Protein AF-A0A7R9DQ13-F1 (afdb_monomer_lite)

Radius of gyration: 14.69 Å; chains: 1; bounding box: 34×18×41 Å

pLDDT: mean 73.86, std 14.05, range [44.31, 89.12]

InterPro domains:
  IPR001781 Zinc finger, LIM-type [PF00412] (2-39)
  IPR001781 Zinc finger, LIM-type [PS50023] (1-41)

Sequence (56 aa):
IWHRRCFNCKDCHRSLDSTNLNDGPDRDIYCRSCYGRNFGPKGVGFGIGAGTLSMA

Secondary structure (DSSP, 8-state):
---TTT-B-TTT-PBPPTTSEEE-TTS-EEEHHHHHHHHS-TTS-S--SS------

Foldseek 3Di:
DADQCRCAAPPPRHRDDPVFWDQDPVRGIHGVVVCCVPVNDPPDDPDPDDDDDDDD

Organism: Timema poppense (NCBI:txid170557)

Structure (mmCIF, N/CA/C/O backbone):
data_AF-A0A7R9DQ13-F1
#
_entry.id   AF-A0A7R9DQ13-F1
#
loop_
_atom_site.group_PDB
_atom_site.id
_atom_site.type_symbol
_atom_s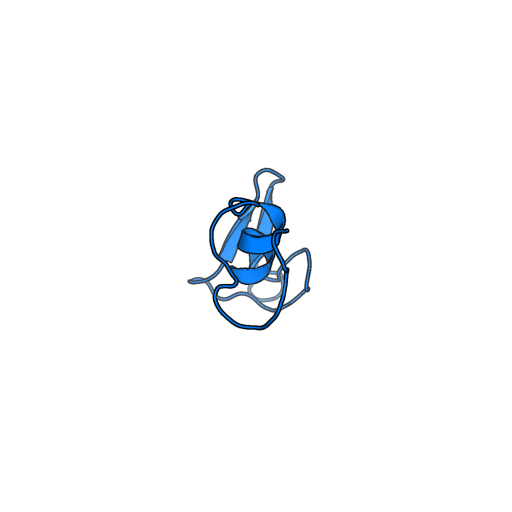ite.label_atom_id
_atom_site.label_alt_id
_atom_site.label_comp_id
_atom_site.label_asym_id
_atom_site.label_entity_id
_atom_site.label_seq_id
_atom_site.pdbx_PDB_ins_code
_atom_site.Cartn_x
_atom_site.Cartn_y
_atom_site.Cartn_z
_atom_site.occupancy
_atom_site.B_iso_or_equiv
_atom_site.auth_seq_id
_atom_site.auth_comp_id
_atom_site.auth_asym_id
_atom_site.auth_atom_id
_atom_site.pdbx_PDB_model_num
ATOM 1 N N . ILE A 1 1 ? -10.265 4.744 12.308 1.00 62.97 1 ILE A N 1
ATOM 2 C CA . ILE A 1 1 ? -9.478 4.449 13.531 1.00 62.97 1 ILE A CA 1
ATOM 3 C C . ILE A 1 1 ? -9.132 2.973 13.501 1.00 62.97 1 ILE A C 1
ATOM 5 O O . ILE A 1 1 ? -10.043 2.162 13.407 1.00 62.97 1 ILE A O 1
ATOM 9 N N . TRP A 1 2 ? -7.845 2.637 13.523 1.00 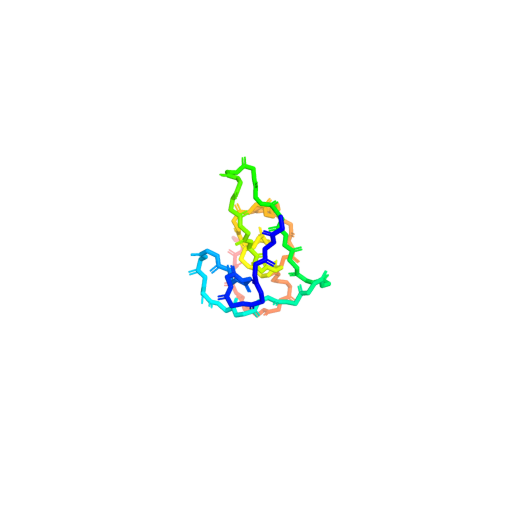69.19 2 TRP A N 1
ATOM 10 C CA . TRP A 1 2 ? -7.395 1.250 13.571 1.00 69.19 2 TRP A CA 1
ATOM 11 C C . TRP A 1 2 ? -7.045 0.865 15.009 1.00 69.19 2 TRP A C 1
ATOM 13 O O . TRP A 1 2 ? -6.428 1.646 15.734 1.00 69.19 2 TRP A O 1
ATOM 23 N N . HIS A 1 3 ? -7.429 -0.334 15.441 1.00 69.25 3 HIS A N 1
ATOM 24 C CA . HIS A 1 3 ? -6.997 -0.847 16.740 1.00 69.25 3 HIS A CA 1
ATOM 25 C C . HIS A 1 3 ? -5.516 -1.231 16.688 1.00 69.25 3 HIS A C 1
ATOM 27 O O . HIS A 1 3 ? -5.059 -1.767 15.683 1.00 69.25 3 HIS A O 1
ATOM 33 N N . ARG A 1 4 ? -4.786 -1.084 17.804 1.00 66.62 4 ARG A N 1
ATOM 34 C CA . ARG A 1 4 ? -3.369 -1.504 17.906 1.00 66.62 4 ARG A CA 1
ATOM 35 C C . ARG A 1 4 ? -3.142 -2.980 17.543 1.00 66.62 4 ARG A C 1
ATOM 37 O O . ARG A 1 4 ? -2.066 -3.334 17.092 1.00 66.62 4 ARG A O 1
ATOM 44 N N . ARG A 1 5 ? -4.154 -3.836 17.743 1.00 69.19 5 ARG A N 1
ATOM 45 C CA . ARG A 1 5 ? -4.140 -5.271 17.386 1.00 69.19 5 ARG A CA 1
ATOM 46 C C . ARG A 1 5 ? -4.569 -5.565 15.945 1.00 69.19 5 ARG A C 1
ATOM 48 O O . ARG A 1 5 ? -4.388 -6.681 15.485 1.00 69.19 5 ARG A O 1
ATOM 55 N N . CYS A 1 6 ? -5.191 -4.597 15.278 1.00 74.19 6 CYS A N 1
ATOM 56 C CA . CYS A 1 6 ? -5.626 -4.696 13.884 1.00 74.19 6 CYS A CA 1
ATOM 57 C C . CYS A 1 6 ? -4.640 -3.997 12.937 1.00 74.19 6 CYS A C 1
ATOM 59 O O . CYS A 1 6 ? -4.880 -3.947 11.736 1.00 74.19 6 CYS A O 1
ATOM 61 N N . PHE A 1 7 ? -3.561 -3.426 13.476 1.00 81.06 7 PHE A N 1
ATOM 62 C CA . PHE A 1 7 ? -2.563 -2.669 12.738 1.00 81.06 7 PHE A CA 1
ATOM 63 C C . PHE A 1 7 ? -1.500 -3.613 12.189 1.00 81.06 7 PHE A C 1
ATOM 65 O O . PHE A 1 7 ? -0.354 -3.616 12.623 1.00 81.06 7 PHE A O 1
ATOM 72 N N . ASN A 1 8 ? -1.910 -4.484 11.275 1.00 87.31 8 ASN A N 1
ATOM 73 C CA . ASN A 1 8 ? -1.078 -5.557 10.758 1.00 87.31 8 ASN A CA 1
ATOM 74 C C . ASN A 1 8 ? -1.077 -5.491 9.237 1.00 87.31 8 ASN A C 1
ATOM 76 O O . ASN A 1 8 ? -2.116 -5.257 8.625 1.00 87.31 8 ASN A O 1
ATOM 80 N N . CYS A 1 9 ? 0.080 -5.724 8.623 1.00 88.38 9 CYS A N 1
ATOM 81 C CA . CYS A 1 9 ? 0.184 -5.758 7.169 1.00 88.38 9 CYS A CA 1
ATOM 82 C C . CYS A 1 9 ? -0.719 -6.853 6.585 1.00 88.38 9 CYS A C 1
ATOM 84 O O . CYS A 1 9 ? -0.666 -7.994 7.035 1.00 88.38 9 CYS A O 1
ATOM 86 N N . LYS A 1 10 ? -1.487 -6.540 5.542 1.00 86.94 10 LYS A N 1
ATOM 87 C CA . LYS A 1 10 ? -2.357 -7.510 4.864 1.00 86.94 10 LYS A CA 1
ATOM 88 C C . LYS A 1 10 ? -1.606 -8.689 4.228 1.00 86.94 10 LYS A C 1
ATOM 90 O O . LYS A 1 10 ? -2.145 -9.785 4.177 1.00 86.94 10 LYS A O 1
ATOM 95 N N . ASP A 1 11 ? -0.380 -8.456 3.759 1.00 87.88 11 ASP A N 1
ATOM 96 C CA . ASP A 1 11 ? 0.433 -9.438 3.025 1.00 87.88 11 ASP A CA 1
ATOM 97 C C . ASP A 1 11 ? 1.265 -10.336 3.957 1.00 87.88 11 ASP A C 1
ATOM 99 O O . ASP A 1 11 ? 1.247 -11.554 3.832 1.00 87.88 11 ASP A O 1
ATOM 103 N N . CYS A 1 12 ? 1.975 -9.744 4.926 1.00 88.62 12 CYS A N 1
ATOM 104 C CA . CYS A 1 12 ? 2.866 -10.486 5.828 1.00 88.62 12 CYS A CA 1
ATOM 105 C C . CYS A 1 12 ? 2.357 -10.604 7.273 1.00 88.62 12 CYS A C 1
ATOM 107 O O . CYS A 1 12 ? 3.061 -11.153 8.117 1.00 88.62 12 CYS A O 1
ATOM 109 N N . HIS A 1 13 ? 1.184 -10.047 7.593 1.00 87.12 13 HIS A N 1
ATOM 110 C CA . HIS A 1 13 ? 0.565 -10.036 8.930 1.00 87.12 13 HIS A CA 1
ATOM 111 C C . HIS A 1 13 ? 1.419 -9.457 10.069 1.00 87.12 13 HIS A C 1
ATOM 113 O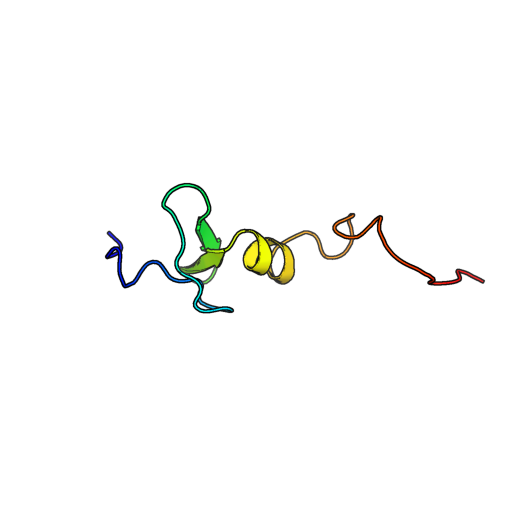 O . HIS A 1 13 ? 1.020 -9.496 11.236 1.00 87.12 13 HIS A O 1
ATOM 119 N N . ARG A 1 14 ? 2.563 -8.846 9.741 1.00 85.56 14 ARG A N 1
ATOM 120 C CA . ARG A 1 14 ? 3.449 -8.181 10.694 1.00 85.56 14 ARG A CA 1
ATOM 121 C C . ARG A 1 14 ? 2.751 -6.977 11.314 1.00 85.56 14 ARG A C 1
ATOM 123 O O . ARG A 1 14 ? 2.170 -6.171 10.588 1.00 85.56 14 ARG A O 1
ATOM 130 N N . SER A 1 15 ? 2.871 -6.837 12.631 1.00 86.00 15 SER A N 1
ATOM 131 C CA . SER A 1 15 ? 2.433 -5.648 13.362 1.00 86.00 15 SER A CA 1
ATOM 132 C C . SER A 1 15 ? 3.152 -4.411 12.826 1.00 86.00 15 SER A C 1
ATOM 134 O O . SER A 1 15 ? 4.384 -4.363 12.788 1.00 86.00 15 SER A O 1
ATOM 136 N N . LEU A 1 16 ? 2.371 -3.437 12.387 1.00 82.75 16 LEU A N 1
ATOM 137 C CA . LEU A 1 16 ? 2.810 -2.141 11.906 1.00 82.75 16 LEU A CA 1
ATOM 138 C C . LEU A 1 16 ? 2.892 -1.164 13.074 1.00 82.75 16 LEU A C 1
ATOM 140 O O . LEU A 1 16 ? 2.197 -1.294 14.083 1.00 82.75 16 LEU A O 1
ATOM 144 N N . ASP A 1 17 ? 3.739 -0.164 12.910 1.00 81.38 17 ASP A N 1
ATOM 145 C CA . ASP A 1 17 ? 3.803 1.002 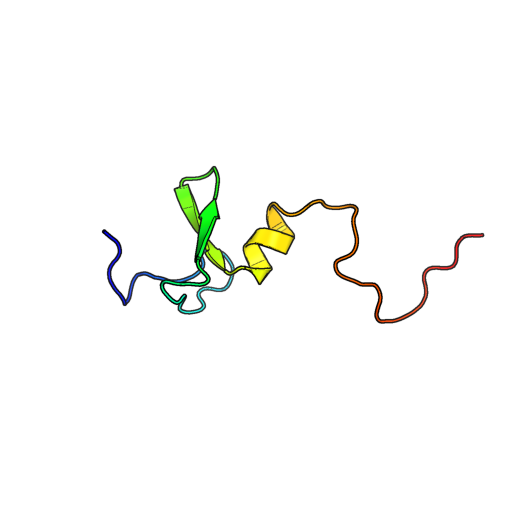13.775 1.00 81.38 17 ASP A CA 1
ATOM 146 C C . ASP A 1 17 ? 3.152 2.205 13.076 1.00 81.38 17 ASP A C 1
ATOM 148 O O . ASP A 1 17 ? 3.029 2.236 11.850 1.00 81.38 17 ASP A O 1
ATOM 152 N N . SER A 1 18 ? 2.720 3.202 13.855 1.00 74.56 18 SER A N 1
ATOM 153 C CA . SER A 1 18 ? 2.056 4.413 13.344 1.00 74.56 18 SER A CA 1
ATOM 154 C C . SER A 1 18 ? 2.918 5.246 12.387 1.00 74.56 18 SER A C 1
ATOM 156 O O . SER A 1 18 ? 2.415 6.205 11.810 1.00 74.56 18 SER A O 1
ATOM 158 N N . THR A 1 19 ? 4.200 4.910 12.240 1.00 76.50 19 THR A N 1
ATOM 159 C CA . THR A 1 19 ? 5.179 5.660 11.451 1.00 76.50 19 THR A CA 1
ATOM 160 C C . THR A 1 19 ? 5.529 4.948 10.138 1.00 76.50 19 THR A C 1
ATOM 162 O O . THR A 1 19 ? 5.931 5.606 9.184 1.00 76.50 19 THR A O 1
ATOM 165 N N . ASN A 1 20 ? 5.354 3.623 10.054 1.00 72.69 20 ASN A N 1
ATOM 166 C CA . ASN A 1 20 ? 5.759 2.789 8.912 1.00 72.69 20 ASN A CA 1
ATOM 167 C C . ASN A 1 20 ? 4.603 2.012 8.251 1.00 72.69 20 ASN A C 1
ATOM 169 O O . ASN A 1 20 ? 4.848 0.994 7.586 1.00 72.69 20 ASN A O 1
ATOM 173 N N . LEU A 1 21 ? 3.354 2.459 8.417 1.00 82.69 21 LEU A N 1
ATOM 174 C CA . LEU A 1 21 ? 2.241 1.964 7.605 1.00 82.69 21 LEU A CA 1
ATOM 175 C C . LEU A 1 21 ? 2.212 2.638 6.231 1.00 82.69 21 LEU A C 1
ATOM 177 O O . LEU A 1 21 ? 2.601 3.795 6.087 1.00 82.69 21 LEU A O 1
ATOM 181 N N . ASN A 1 22 ? 1.703 1.919 5.237 1.00 85.94 22 ASN A N 1
ATOM 182 C CA . ASN A 1 22 ? 1.345 2.501 3.957 1.00 85.94 22 ASN A CA 1
ATOM 183 C C . ASN A 1 22 ? -0.052 2.037 3.544 1.00 85.94 22 ASN A C 1
ATOM 185 O O . ASN A 1 22 ? -0.314 0.833 3.484 1.00 85.94 22 ASN A O 1
ATOM 189 N N . ASP A 1 23 ? -0.922 2.991 3.228 1.00 86.62 23 ASP A N 1
ATOM 190 C CA . ASP A 1 23 ? -2.266 2.736 2.718 1.00 86.62 23 ASP A CA 1
ATOM 191 C C . ASP A 1 23 ? -2.205 2.287 1.252 1.00 86.62 23 ASP A C 1
ATOM 193 O O . ASP A 1 23 ? -1.581 2.939 0.410 1.00 86.62 23 ASP A O 1
ATOM 197 N N . GLY A 1 24 ? -2.811 1.139 0.960 1.00 83.62 24 GLY A N 1
ATOM 198 C CA . GLY A 1 24 ? -2.991 0.625 -0.390 1.00 83.62 24 GLY A CA 1
ATOM 199 C C . GLY A 1 24 ? -4.191 1.271 -1.099 1.00 83.62 24 GLY A C 1
ATOM 200 O O . GLY A 1 24 ? -5.139 1.722 -0.449 1.00 83.62 24 GLY A O 1
ATOM 201 N N . PRO A 1 25 ? -4.201 1.296 -2.443 1.00 83.00 25 PRO A N 1
ATOM 202 C CA . PRO A 1 25 ? -5.344 1.769 -3.234 1.00 83.00 25 PRO A CA 1
ATOM 203 C C . PRO A 1 25 ? -6.614 0.914 -3.039 1.00 83.00 25 PRO A C 1
ATOM 205 O O . PRO A 1 25 ? -7.724 1.371 -3.301 1.00 83.00 25 PRO A O 1
ATOM 208 N N . ASP A 1 26 ? -6.454 -0.314 -2.558 1.00 84.06 26 ASP A N 1
ATOM 209 C CA . ASP A 1 26 ? -7.491 -1.294 -2.198 1.00 84.06 26 ASP A CA 1
ATOM 210 C C . ASP A 1 26 ? -8.112 -1.075 -0.803 1.00 84.06 26 ASP A C 1
ATOM 212 O O . ASP A 1 26 ? -9.025 -1.809 -0.423 1.00 84.06 26 ASP A O 1
ATOM 216 N N . ARG A 1 27 ? -7.694 -0.028 -0.073 1.00 82.88 27 ARG A N 1
ATOM 217 C CA . ARG A 1 27 ? -8.084 0.265 1.321 1.00 82.88 27 ARG A CA 1
ATOM 218 C C . ARG A 1 27 ? -7.539 -0.730 2.355 1.00 82.88 27 ARG A C 1
ATOM 220 O O . ARG A 1 27 ? -7.989 -0.694 3.504 1.00 82.88 27 ARG A O 1
ATOM 227 N N . ASP A 1 28 ? -6.571 -1.570 1.994 1.00 87.00 28 ASP A N 1
ATOM 228 C CA . ASP A 1 28 ? -5.795 -2.358 2.950 1.00 87.00 28 ASP A CA 1
ATOM 229 C C . ASP A 1 28 ? -4.512 -1.619 3.377 1.00 87.00 28 ASP A C 1
ATOM 231 O O . ASP A 1 28 ? -4.029 -0.693 2.723 1.00 87.00 28 ASP A O 1
ATOM 235 N N . ILE A 1 29 ? -3.946 -2.036 4.513 1.00 87.19 29 ILE A N 1
ATOM 236 C CA . ILE A 1 29 ? -2.688 -1.500 5.044 1.00 87.19 29 ILE A CA 1
ATOM 237 C C . ILE A 1 29 ? -1.534 -2.472 4.805 1.00 87.19 29 ILE A C 1
ATOM 239 O O . ILE A 1 29 ? -1.628 -3.685 5.031 1.00 87.19 29 ILE A O 1
ATOM 243 N N . TYR A 1 30 ? -0.399 -1.923 4.393 1.00 88.00 30 TYR A N 1
ATOM 244 C CA . TYR A 1 30 ? 0.806 -2.681 4.088 1.00 88.00 30 TYR A CA 1
ATOM 245 C C . TYR A 1 30 ? 2.003 -2.139 4.867 1.00 88.00 30 TYR A C 1
ATOM 247 O O . TYR A 1 30 ? 2.055 -0.968 5.236 1.00 88.00 30 TYR A O 1
ATOM 255 N N . CYS A 1 31 ? 2.993 -2.997 5.126 1.00 89.12 31 CYS A N 1
ATOM 256 C CA . CYS A 1 31 ? 4.287 -2.530 5.618 1.00 89.12 31 CYS A CA 1
ATOM 257 C C . CYS A 1 31 ? 5.074 -1.886 4.479 1.00 89.12 31 CYS A C 1
ATOM 259 O O . CYS A 1 31 ? 4.877 -2.240 3.318 1.00 89.12 31 CYS A O 1
ATOM 261 N N . ARG A 1 32 ? 6.028 -1.009 4.805 1.00 84.88 32 ARG A N 1
ATOM 262 C CA . ARG A 1 32 ? 6.926 -0.376 3.821 1.00 84.88 32 ARG A CA 1
ATOM 263 C C . ARG A 1 32 ? 7.534 -1.370 2.818 1.00 84.88 32 ARG A C 1
ATOM 265 O O . ARG A 1 32 ? 7.615 -1.072 1.631 1.00 84.88 32 ARG A O 1
ATOM 272 N N . SER A 1 33 ? 7.917 -2.561 3.283 1.00 84.75 33 SER A N 1
ATOM 273 C CA . SER A 1 33 ? 8.483 -3.623 2.441 1.00 84.75 33 SER A CA 1
ATOM 274 C C . SER A 1 33 ? 7.458 -4.224 1.472 1.00 84.75 33 SER A C 1
ATOM 276 O O . SER A 1 33 ? 7.727 -4.302 0.276 1.00 84.75 33 SER A O 1
ATOM 278 N N . CYS A 1 34 ? 6.277 -4.626 1.956 1.00 87.06 34 CYS A N 1
ATOM 279 C CA . CYS A 1 34 ? 5.224 -5.202 1.111 1.00 87.06 34 CYS A CA 1
ATOM 280 C C . CYS A 1 34 ? 4.619 -4.148 0.181 1.00 87.06 34 CYS A C 1
ATOM 282 O O . CYS A 1 34 ? 4.357 -4.448 -0.979 1.00 87.06 34 CYS A O 1
ATOM 284 N N . TYR A 1 35 ? 4.467 -2.908 0.651 1.00 88.19 35 TYR A N 1
ATOM 285 C CA . TYR A 1 35 ? 3.999 -1.800 -0.169 1.00 88.19 35 TYR A CA 1
ATOM 286 C C . TYR A 1 35 ? 4.975 -1.506 -1.312 1.00 88.19 35 TYR A C 1
ATOM 288 O O . TYR A 1 35 ? 4.561 -1.443 -2.463 1.00 88.19 35 TYR A O 1
ATOM 296 N N . GLY A 1 36 ? 6.281 -1.433 -1.031 1.00 84.69 36 GLY A N 1
ATOM 297 C CA . GLY A 1 36 ? 7.306 -1.289 -2.068 1.00 84.69 36 GLY A CA 1
ATOM 298 C C . GLY A 1 36 ? 7.356 -2.473 -3.041 1.00 84.69 36 GLY A C 1
ATOM 299 O O . GLY A 1 36 ? 7.534 -2.269 -4.237 1.00 84.69 36 GLY A O 1
ATOM 300 N N . ARG A 1 37 ? 7.136 -3.707 -2.567 1.00 81.69 37 ARG A N 1
ATOM 301 C CA . ARG A 1 37 ? 7.080 -4.898 -3.434 1.00 81.69 37 ARG A CA 1
ATOM 302 C C . ARG A 1 37 ? 5.856 -4.900 -4.357 1.00 81.69 37 ARG A C 1
ATOM 304 O O . ARG A 1 37 ? 5.961 -5.328 -5.503 1.00 81.69 37 ARG A O 1
ATOM 311 N N . ASN A 1 38 ? 4.701 -4.475 -3.847 1.00 81.12 38 ASN A N 1
ATOM 312 C CA . ASN A 1 38 ? 3.419 -4.608 -4.540 1.00 81.12 38 ASN A CA 1
ATOM 313 C C . ASN A 1 38 ? 3.060 -3.370 -5.382 1.00 81.12 38 ASN A C 1
ATOM 315 O O . ASN A 1 38 ? 2.603 -3.512 -6.515 1.00 81.12 38 ASN A O 1
ATOM 319 N N . PHE A 1 39 ? 3.316 -2.174 -4.842 1.00 82.50 39 PHE A N 1
ATOM 320 C CA . PHE A 1 39 ? 2.978 -0.865 -5.423 1.00 82.50 39 PHE A CA 1
ATOM 321 C C . PHE A 1 39 ? 4.199 -0.001 -5.749 1.00 82.50 39 PHE A C 1
ATOM 323 O O . PHE A 1 39 ? 4.059 1.041 -6.387 1.00 82.50 39 PHE A O 1
ATOM 330 N N . GLY A 1 40 ? 5.397 -0.391 -5.311 1.00 76.06 40 GLY A N 1
ATOM 331 C CA . GLY A 1 40 ? 6.614 0.313 -5.692 1.00 76.06 40 GLY A CA 1
ATOM 332 C C . GLY A 1 40 ? 6.920 0.155 -7.186 1.00 76.06 40 GLY A C 1
ATOM 333 O O . GLY A 1 40 ? 6.434 -0.774 -7.841 1.00 76.06 40 GLY A O 1
ATOM 334 N N . PRO A 1 41 ? 7.729 1.063 -7.754 1.00 69.69 41 PRO A N 1
ATOM 335 C CA . PRO A 1 41 ? 8.113 1.005 -9.156 1.00 69.69 41 PRO A CA 1
ATOM 336 C C . PRO A 1 41 ? 8.844 -0.312 -9.435 1.00 69.69 41 PRO A C 1
ATOM 338 O O . PRO A 1 41 ? 9.982 -0.510 -9.011 1.00 69.69 41 PRO A O 1
ATOM 341 N N . LYS A 1 42 ? 8.203 -1.204 -10.199 1.00 62.50 42 LYS A N 1
ATOM 342 C CA . LYS A 1 42 ? 8.703 -2.547 -10.559 1.00 62.50 42 LYS A CA 1
ATOM 343 C C . LYS A 1 42 ? 9.976 -2.553 -11.428 1.00 62.50 42 LYS A C 1
ATOM 345 O O . LYS A 1 42 ? 10.355 -3.597 -11.940 1.00 62.50 42 LYS A O 1
ATOM 350 N N . GLY A 1 43 ? 10.638 -1.410 -11.600 1.00 54.28 43 GLY A N 1
ATOM 351 C CA . GLY A 1 43 ? 11.778 -1.242 -12.501 1.00 54.28 43 GLY A CA 1
ATOM 352 C C . GLY A 1 43 ? 12.884 -0.316 -12.000 1.00 54.28 43 GLY A C 1
ATOM 353 O O . GLY A 1 43 ? 13.794 -0.034 -12.769 1.00 54.28 43 GLY A O 1
ATOM 354 N N . VAL A 1 44 ? 12.847 0.167 -10.748 1.00 54.28 44 VAL A N 1
ATOM 355 C CA . VAL A 1 44 ? 13.901 1.063 -10.240 1.00 54.28 44 VAL A CA 1
ATOM 356 C C . VAL A 1 44 ? 14.338 0.662 -8.828 1.00 54.28 44 VAL A C 1
ATOM 358 O O . VAL A 1 44 ? 13.782 1.099 -7.827 1.00 54.28 44 VAL A O 1
ATOM 361 N N . GLY A 1 45 ? 15.375 -0.177 -8.761 1.00 51.97 45 GLY A N 1
ATOM 362 C CA . GLY A 1 45 ? 16.431 -0.009 -7.760 1.00 51.97 45 GLY A CA 1
ATOM 363 C C . GLY A 1 45 ? 16.167 -0.405 -6.302 1.00 51.97 45 GLY A C 1
ATOM 364 O O . GLY A 1 45 ? 16.784 0.189 -5.429 1.00 51.97 45 GLY A O 1
ATOM 365 N N . PHE A 1 46 ? 15.360 -1.427 -6.001 1.00 53.31 46 PHE A N 1
ATOM 366 C CA . PHE A 1 46 ? 15.379 -2.077 -4.671 1.00 53.31 46 PHE A CA 1
ATOM 367 C C . PHE A 1 46 ? 16.259 -3.343 -4.657 1.00 53.31 46 PHE A C 1
ATOM 369 O O . PHE A 1 46 ? 15.872 -4.388 -4.142 1.00 53.31 46 PHE A O 1
ATOM 376 N N . GLY A 1 47 ? 17.452 -3.255 -5.263 1.00 50.88 47 GLY A N 1
ATOM 377 C CA . GLY A 1 47 ? 18.363 -4.395 -5.398 1.00 50.88 47 GLY A CA 1
ATOM 378 C C . GLY A 1 47 ? 19.664 -4.117 -6.154 1.00 50.88 47 GLY A C 1
ATOM 379 O O . GLY A 1 47 ? 20.076 -4.940 -6.961 1.00 50.88 47 GLY A O 1
ATOM 380 N N . ILE A 1 48 ? 20.345 -2.993 -5.911 1.00 55.62 48 ILE A N 1
ATOM 381 C CA . ILE A 1 48 ? 21.794 -2.925 -6.184 1.00 55.62 48 ILE A CA 1
ATOM 382 C C . ILE A 1 48 ? 22.523 -3.618 -5.030 1.00 55.62 48 ILE A C 1
ATOM 384 O O . ILE A 1 48 ? 23.027 -2.980 -4.114 1.00 55.62 48 ILE A O 1
ATOM 388 N N . GLY A 1 49 ? 22.489 -4.948 -5.021 1.00 55.53 49 GLY A N 1
ATOM 389 C CA . GLY A 1 49 ? 23.111 -5.719 -3.951 1.00 55.53 49 GLY A CA 1
ATOM 390 C C . GLY A 1 49 ? 22.738 -7.190 -3.958 1.00 55.53 49 GLY A C 1
ATOM 391 O O . GLY A 1 49 ? 22.075 -7.633 -3.031 1.00 55.53 49 GLY A O 1
ATOM 392 N N . ALA A 1 50 ? 23.141 -7.904 -5.013 1.00 55.84 50 ALA A N 1
ATOM 393 C CA . ALA A 1 50 ? 23.693 -9.267 -4.982 1.00 55.84 50 ALA A CA 1
ATOM 394 C C . ALA A 1 50 ? 23.465 -9.965 -6.333 1.00 55.84 50 ALA A C 1
ATOM 396 O O . ALA A 1 50 ? 22.371 -10.438 -6.610 1.00 55.84 50 ALA A O 1
ATOM 397 N N . GLY A 1 51 ? 24.536 -10.070 -7.125 1.00 56.59 51 GLY A N 1
ATOM 398 C CA . GLY A 1 51 ? 24.748 -11.190 -8.042 1.00 56.59 51 GLY A CA 1
ATOM 399 C C . GLY A 1 51 ? 23.954 -11.207 -9.353 1.00 56.59 51 GLY A C 1
ATOM 400 O O . GLY A 1 51 ? 22.761 -11.459 -9.384 1.00 56.59 51 GLY A O 1
ATOM 401 N N . THR A 1 52 ? 24.694 -11.085 -10.455 1.00 54.03 52 THR A N 1
ATOM 402 C CA . THR A 1 52 ? 24.495 -11.906 -11.662 1.00 54.03 52 THR A CA 1
ATOM 403 C C . THR A 1 52 ? 23.116 -11.859 -12.333 1.00 54.03 52 THR A C 1
ATOM 405 O O . THR A 1 52 ? 22.330 -12.791 -12.210 1.00 54.03 52 THR A O 1
ATOM 408 N N . LEU A 1 53 ? 22.883 -10.877 -13.199 1.00 48.78 53 LEU A N 1
ATOM 409 C CA . LEU A 1 53 ? 22.217 -11.180 -14.466 1.00 48.78 53 LEU A CA 1
ATOM 410 C C . LEU A 1 53 ? 23.031 -10.540 -15.581 1.00 48.78 53 LEU A C 1
ATOM 412 O O . LEU A 1 53 ? 22.957 -9.342 -15.842 1.00 48.78 53 LEU A O 1
ATOM 416 N N . SER A 1 54 ? 23.870 -11.389 -16.164 1.00 52.47 54 SER A N 1
ATOM 417 C CA . SER A 1 54 ? 24.531 -11.220 -17.444 1.00 52.47 54 SER A CA 1
ATOM 418 C C . SER A 1 54 ? 23.567 -10.581 -18.444 1.00 52.47 54 SER A C 1
ATOM 420 O O . SER A 1 54 ? 22.527 -11.155 -18.760 1.00 52.47 54 SER A O 1
ATOM 422 N N . MET A 1 55 ? 23.906 -9.396 -18.936 1.00 46.69 55 MET A N 1
ATOM 423 C CA . MET A 1 55 ? 23.349 -8.883 -20.180 1.00 46.69 55 MET A CA 1
ATOM 424 C C . MET A 1 55 ? 24.424 -9.126 -21.234 1.00 46.69 55 MET A C 1
ATOM 426 O O . MET A 1 55 ? 25.448 -8.457 -21.194 1.00 46.69 55 MET A O 1
ATOM 430 N N . ALA A 1 56 ? 24.164 -10.173 -22.027 1.00 44.31 56 ALA A N 1
ATOM 431 C CA . ALA A 1 56 ? 24.704 -10.555 -23.339 1.00 44.31 56 ALA A CA 1
ATOM 432 C C . ALA A 1 56 ? 26.150 -10.165 -23.690 1.00 44.31 56 ALA A C 1
ATOM 434 O O . ALA A 1 56 ? 26.429 -8.961 -23.870 1.00 44.31 56 ALA A O 1
#

=== Feature glossary ===
The record interleaves many kinds of information about one protein. Here is each kind framed as the question it answers.

Q: What known structures does this most resemble?
A: Structural nearest neighbors (via Foldseek easy-search vs the PDB). Reported per hit: target PDB id, E-value, and alignment TM-score. A TM-score above ~0.5 is the conventional threshold for 'same fold'.

Q: Where is each backbone atom in 3D?
A: The mmCIF table is the protein's shape written out atom by atom. For each backbone N, Cα, C, and carbonyl O, it records an (x, y, z) coordinate triple in Å plus the residue type, chain letter, and residue number.

Q: What are the backbone torsion angles?
A: The φ/ψ torsion pair specifies the backbone conformation at each residue. φ rotates about the N–Cα bond, ψ about the Cα–C bond. Steric clashes forbid most of the (φ, ψ) plane — the allowed regions (α-helix basin, β-sheet basin, left-handed helix) are the Ramachandran-allowed regions.

Q: Which residues are buried vs exposed?
A: Solvent-accessible surface area (SASA) is the area in Å² traced out by the centre of a 1.4 Å probe sphere (a water molecule) rolled over the protein's van der Waals surface (Shrake–Rupley / Lee–Richards construction). Buried residues have near-zero SASA; fully exposed residues can exceed 200 Å². The total SASA scales roughly with the number of surface residues.

Q: How confident is the AlphaFold model at each residue?
A: pLDDT is the predicted lDDT-Cα score: AlphaFold's confidence that the local environment of each residue (all inter-atomic distances within 15 Å) is correctly placed. It is a per-residue number between 0 and 100, with higher meaning more reliable.

Q: What does the local fold look like, residue by residue?
A: 3Di is Foldseek's structural alphabet. Each residue is assigned one of twenty discrete states based on how its Cα sits relative to its spatial (not sequential) neighbors. Aligning 3Di strings finds structural homologs roughly as well as full 3D superposition, but orders of magnitude faster.

Q: How big and how compact is the whole molecule?
A: Radius of gyration (Rg) is the root-mean-square distance of Cα atoms from their centroid — a single number for overall size and compactness. A globular domain of N residues has Rg ≈ 2.2·N^0.38 Å; an extended or disordered chain has a much larger Rg. The Cα contact count is the number of residue pairs whose Cα atoms are within 8 Å and are more than four positions apart in sequence — a standard proxy for tertiary packing density. The bounding box is the smallest axis-aligned box enclosing 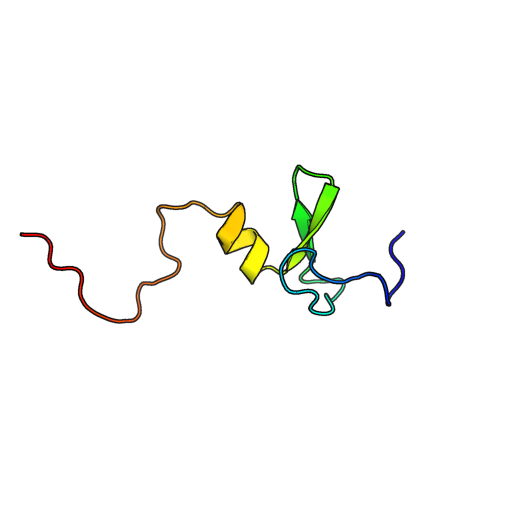all Cα atoms.

Q: Which residues are in helices, strands, or loops?
A: DSSP 8-state secondary structure assigns each residue one of H (α-helix), G (3₁₀-helix), I (π-helix), E (extended β-strand), B (isolated β-bridge), T (hydrogen-bonded turn), S (bend), or '-' (coil). The assignment is computed from backbone hydrogen-bond geometry via the Kabsch–Sander algorithm.

Q: How mobile is each atom in the crystal?
A: Crystallographic B-factors measure how much each atom's electron density is smeared out, in Å². They rise in mobile loops and surface residues and fall in the buried interior. In AlphaFold models this column is repurposed to hold pLDDT instead.

Q: What if only a Cα trace is available?
A: P-SEA three-state annotation labels each residue as helix, strand, or coil based purely on the geometry of the Cα trace. It serves as a fallback when the full backbone (and thus DSSP) is unavailable.

Q: What family and function is it annotated with?
A: Database cross-references. InterPro integrates a dozen domain/family signature databases into unified entries with residue-range hits. GO terms attach function/process/location labels with evidence codes. CATH codes position the fold in a four-level structural taxonomy. Organism is the NCBI-taxonomy species name.

Q: Are the domains correctly placed relative to each other?
A: Predicted Aligned Error (PAE) is an AlphaFold confidence matrix: entry (i, j) is the expected error in the position of residue j, in ångströms, when the prediction is superimposed on 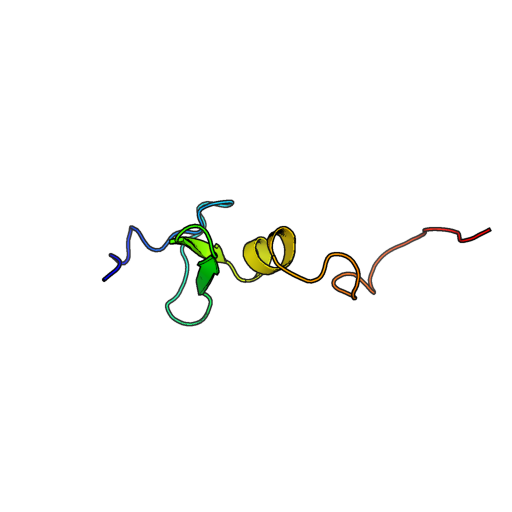the true structure at residue i. Low PAE within a block of residues means that block is internally rigid and well-predicted; high PAE between two blocks means their relative placement is uncertain even if each block individually is confident.

Q: What do the diagnostic plots show?
A: Three diagnostic plots accompany the record. The Cα contact map visualizes the tertiary structure as a 2D adjacency matrix (8 Å cutoff, sequence-local contacts suppressed). The Ramachandran plot shows the distribution of backbone (φ, ψ) torsions, with points in the α and β basins reflecting secondary structure content. The PAE plot shows AlphaFold's inter-residue confidence as a color matrix.

Q: What is the amino-acid chain?
A: Primary structure: the covalent order of the twenty standard amino acids along the backbone. Two proteins with the same sequence will (almost always) fold to the same structure; two with 30% identity often share a fold but not the details.

Q: What do the rendered images show?
A: The six renders are orthographic views along the three Cartesian axes in both directions. Representation (cartoon, sticks, or surface) and color scheme (sequence-rainbow or by-chain) vary across proteins so the training set covers all the common visualization conventions.